Protein AF-A0A6A4RMP1-F1 (afdb_monomer)

pLDDT: mean 94.4, std 9.41, range [42.78, 98.69]

Foldseek 3Di:
DPPPNLDDDDDDDDDDDPVVVVVVVVQVVCVSVVHDHDDDDPCVVPDDDDPVVVVVVVVVCVVCVVPDPPPPD

Sequence (73 aa):
MSLAGGRVVLALEGGHDLKAICDASEACVSALLGMEVEPLSQSVLDQKPCENAVQSLQRVIQVQGEHWLLDTT

Mean predicted aligned error: 4.28 Å

Structure (mmCIF, N/CA/C/O backbone):
data_AF-A0A6A4RMP1-F1
#
_entry.id   AF-A0A6A4RMP1-F1
#
loop_
_atom_site.group_PDB
_atom_site.id
_atom_site.type_symbol
_atom_site.label_atom_id
_atom_site.label_alt_id
_atom_site.label_comp_id
_atom_site.label_asym_id
_atom_site.label_entity_id
_atom_site.label_seq_id
_atom_site.pdbx_PDB_ins_code
_atom_site.Cartn_x
_atom_site.Cartn_y
_atom_site.Cartn_z
_atom_site.occupancy
_atom_site.B_iso_or_equiv
_atom_site.auth_seq_id
_atom_site.auth_comp_id
_atom_site.auth_asym_id
_atom_site.auth_atom_id
_atom_site.pdbx_PDB_model_num
ATOM 1 N N . MET A 1 1 ? -1.697 -10.476 -5.367 1.00 88.50 1 MET A N 1
ATOM 2 C CA . MET A 1 1 ? -2.746 -9.568 -5.892 1.00 88.50 1 MET A CA 1
ATOM 3 C C . MET A 1 1 ? -4.047 -10.342 -6.121 1.00 88.50 1 MET A C 1
ATOM 5 O O . MET A 1 1 ? -4.213 -10.938 -7.175 1.00 88.50 1 MET A O 1
ATOM 9 N N . SER A 1 2 ? -4.940 -10.398 -5.127 1.00 92.75 2 SER A N 1
ATOM 10 C CA . SER A 1 2 ? -6.133 -11.276 -5.124 1.00 92.75 2 SER A CA 1
ATOM 11 C C . SER A 1 2 ? -7.435 -10.615 -5.598 1.00 92.75 2 SER A C 1
ATOM 13 O O . SER A 1 2 ? -8.388 -11.308 -5.943 1.00 92.75 2 SER A O 1
ATOM 15 N N . LEU A 1 3 ? -7.497 -9.283 -5.631 1.00 95.56 3 LEU A N 1
ATOM 16 C CA . LEU A 1 3 ? -8.688 -8.537 -6.042 1.00 95.56 3 LEU A CA 1
ATOM 17 C C . LEU A 1 3 ? -8.766 -8.380 -7.566 1.00 95.56 3 LEU A C 1
ATOM 19 O O . LEU A 1 3 ? -7.751 -8.458 -8.259 1.00 95.56 3 LEU A O 1
ATOM 23 N N . ALA A 1 4 ? -9.979 -8.160 -8.087 1.00 97.00 4 ALA A N 1
ATOM 24 C CA . ALA A 1 4 ? -10.256 -7.920 -9.511 1.00 97.00 4 ALA A CA 1
ATOM 25 C C . ALA A 1 4 ? -9.621 -8.951 -10.475 1.00 97.00 4 ALA A C 1
ATOM 27 O O . ALA A 1 4 ? -9.302 -8.630 -11.622 1.00 97.00 4 ALA A O 1
ATOM 28 N N . GLY A 1 5 ? -9.415 -10.193 -10.020 1.00 95.44 5 GLY A N 1
ATOM 29 C CA . GLY A 1 5 ? -8.736 -11.235 -10.796 1.00 95.44 5 GLY A CA 1
ATOM 30 C C . GLY A 1 5 ? -7.291 -10.883 -11.169 1.00 95.44 5 GLY A C 1
ATOM 31 O O . GLY A 1 5 ? -6.849 -11.246 -12.254 1.00 95.44 5 GLY A O 1
ATOM 32 N N . GLY A 1 6 ? -6.588 -10.118 -10.328 1.00 96.50 6 GLY A N 1
ATOM 33 C CA . GLY A 1 6 ? -5.190 -9.732 -10.538 1.00 96.50 6 GLY A CA 1
ATOM 34 C C . GLY A 1 6 ? -4.973 -8.581 -11.526 1.00 96.50 6 GLY A C 1
ATOM 35 O O . GLY A 1 6 ? -3.831 -8.208 -11.774 1.00 96.50 6 GLY A O 1
ATOM 36 N N . ARG A 1 7 ? -6.040 -7.987 -12.079 1.00 97.50 7 ARG A N 1
ATOM 37 C CA . ARG A 1 7 ? -5.942 -6.842 -12.997 1.00 97.50 7 ARG A CA 1
ATOM 38 C C . ARG A 1 7 ? -5.691 -5.554 -12.216 1.00 97.50 7 ARG A C 1
ATOM 40 O O . ARG A 1 7 ? -6.632 -4.923 -11.742 1.00 97.50 7 ARG A O 1
ATOM 47 N N . VAL A 1 8 ? -4.425 -5.175 -12.087 1.00 97.31 8 VAL A N 1
ATOM 48 C CA . VAL A 1 8 ? -3.989 -3.958 -11.394 1.00 97.31 8 VAL A CA 1
ATOM 49 C C . VAL A 1 8 ? -2.878 -3.269 -12.179 1.00 97.31 8 VAL A C 1
ATOM 51 O O . VAL A 1 8 ? -2.050 -3.921 -12.809 1.00 97.31 8 VAL A O 1
ATOM 54 N N . VAL A 1 9 ? -2.879 -1.940 -12.127 1.00 97.81 9 VAL A N 1
ATOM 55 C CA . VAL A 1 9 ? -1.819 -1.076 -12.646 1.00 97.81 9 VAL A CA 1
ATOM 56 C C . VAL A 1 9 ? -1.434 -0.119 -11.524 1.00 97.81 9 VAL A C 1
ATOM 58 O O . VAL A 1 9 ? -2.311 0.456 -10.881 1.00 97.81 9 VAL A O 1
ATOM 61 N N . LEU A 1 10 ? -0.134 0.029 -11.282 1.00 97.88 10 LEU A N 1
ATOM 62 C CA . LEU A 1 10 ? 0.422 1.021 -10.364 1.00 97.88 10 LEU A CA 1
ATOM 63 C C . LEU A 1 10 ? 0.958 2.192 -11.197 1.00 97.88 10 LEU A C 1
ATOM 65 O O . LEU A 1 10 ? 1.685 1.968 -12.165 1.00 97.88 10 LEU A O 1
ATOM 69 N N . ALA A 1 11 ? 0.595 3.420 -10.829 1.00 98.06 11 ALA A N 1
ATOM 70 C CA . ALA A 1 11 ? 1.112 4.645 -11.433 1.00 98.06 11 ALA A CA 1
ATOM 71 C C . ALA A 1 11 ? 1.977 5.383 -10.405 1.00 98.06 11 ALA A C 1
ATOM 73 O O . ALA A 1 11 ? 1.575 5.532 -9.252 1.00 98.06 11 ALA A O 1
ATOM 74 N N . LEU A 1 12 ? 3.177 5.802 -10.811 1.00 97.38 12 LEU A N 1
ATOM 75 C CA . LEU A 1 12 ? 4.065 6.584 -9.955 1.00 97.38 12 LEU A CA 1
ATOM 76 C C . LEU A 1 12 ? 3.491 7.993 -9.775 1.00 97.38 12 LEU A C 1
ATOM 78 O O . LEU A 1 12 ? 3.195 8.664 -10.760 1.00 97.38 12 LEU A O 1
ATOM 82 N N . GLU A 1 13 ? 3.390 8.428 -8.522 1.00 96.94 13 GLU A N 1
ATOM 83 C CA . GLU A 1 13 ? 2.931 9.766 -8.148 1.00 96.94 13 GLU A CA 1
ATOM 84 C C . GLU A 1 13 ? 4.120 10.588 -7.620 1.00 96.94 13 GLU A C 1
ATOM 86 O O . GLU A 1 13 ? 4.952 11.070 -8.387 1.00 96.94 13 GLU A O 1
ATOM 91 N N . GLY A 1 14 ? 4.238 10.729 -6.298 1.00 95.50 14 GLY A N 1
ATOM 92 C CA . GLY A 1 14 ? 5.366 11.389 -5.648 1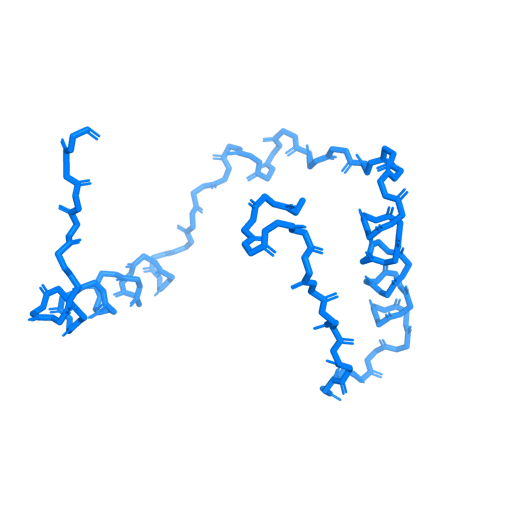.00 95.50 14 GLY A CA 1
ATOM 93 C C . GLY A 1 14 ? 6.529 10.447 -5.327 1.00 95.50 14 GLY A C 1
ATOM 94 O O . GLY A 1 14 ? 6.505 9.252 -5.606 1.00 95.50 14 GLY A O 1
ATOM 95 N N . GLY A 1 15 ? 7.537 11.012 -4.666 1.00 93.75 15 GLY A N 1
ATOM 96 C CA . GLY A 1 15 ? 8.749 10.312 -4.250 1.00 93.75 15 GLY A CA 1
ATOM 97 C C . GLY A 1 15 ? 9.977 11.139 -4.611 1.00 93.75 15 GLY A C 1
ATOM 98 O O . GLY A 1 15 ? 10.233 11.402 -5.781 1.00 93.75 15 GLY A O 1
ATOM 99 N N . HIS A 1 16 ? 10.697 11.616 -3.598 1.00 95.62 16 HIS A N 1
ATOM 100 C CA . HIS A 1 16 ? 11.821 12.535 -3.799 1.00 95.62 16 HIS A CA 1
ATOM 101 C C . HIS A 1 16 ? 13.178 11.853 -3.631 1.00 95.62 16 HIS A C 1
ATOM 103 O O . HIS A 1 16 ? 14.119 12.142 -4.367 1.00 95.62 16 HIS A O 1
ATOM 109 N N . ASP A 1 17 ? 13.276 10.944 -2.663 1.00 98.00 17 ASP A N 1
ATOM 110 C CA . ASP A 1 17 ? 14.508 10.214 -2.407 1.00 98.00 17 ASP A CA 1
ATOM 111 C C . ASP A 1 17 ? 14.709 9.129 -3.469 1.00 98.00 17 ASP A C 1
ATOM 113 O O . ASP A 1 17 ? 13.926 8.183 -3.558 1.00 98.00 17 ASP A O 1
ATOM 117 N N . LEU A 1 18 ? 15.761 9.284 -4.280 1.00 97.31 18 LEU A N 1
ATOM 118 C CA . LEU A 1 18 ? 16.042 8.399 -5.413 1.00 97.31 18 LEU A CA 1
ATOM 119 C C . LEU A 1 18 ? 16.218 6.942 -4.988 1.00 97.31 18 LEU A C 1
ATOM 121 O O . LEU A 1 18 ? 15.775 6.040 -5.691 1.00 97.31 18 LEU A O 1
ATOM 125 N N . LYS A 1 19 ? 16.851 6.701 -3.838 1.00 97.81 19 LYS A N 1
ATOM 126 C CA . LYS A 1 19 ? 17.066 5.341 -3.353 1.00 97.81 19 LYS A CA 1
ATOM 127 C C . LYS A 1 19 ? 15.738 4.715 -2.933 1.00 97.81 19 LYS A C 1
ATOM 129 O O . LYS A 1 19 ? 15.412 3.631 -3.395 1.00 97.81 19 LYS A O 1
ATOM 134 N N . ALA A 1 20 ? 14.945 5.420 -2.134 1.00 97.56 20 ALA A N 1
ATOM 135 C CA . ALA A 1 20 ? 13.657 4.939 -1.655 1.00 97.56 20 ALA A CA 1
ATOM 136 C C . ALA A 1 20 ? 12.686 4.640 -2.803 1.00 97.56 20 ALA A C 1
ATOM 138 O O . ALA A 1 20 ? 12.014 3.611 -2.770 1.00 97.56 20 ALA A O 1
ATOM 139 N N . ILE A 1 21 ? 12.614 5.500 -3.829 1.00 98.00 21 ILE A N 1
ATOM 140 C CA . ILE A 1 21 ? 11.734 5.239 -4.979 1.00 98.00 21 ILE A CA 1
ATOM 141 C C . ILE A 1 21 ? 12.223 4.059 -5.820 1.00 98.00 21 ILE A C 1
ATOM 143 O O . ILE A 1 21 ? 11.387 3.308 -6.318 1.00 98.00 21 ILE A O 1
ATOM 147 N N . CYS A 1 22 ? 13.537 3.867 -5.971 1.00 98.19 22 CYS A N 1
ATOM 148 C CA . CYS A 1 22 ? 14.090 2.721 -6.690 1.00 98.19 22 CYS A CA 1
ATOM 149 C C . CYS A 1 22 ? 13.811 1.418 -5.937 1.00 98.19 22 CYS A C 1
ATOM 151 O O . CYS A 1 22 ? 13.210 0.518 -6.520 1.00 98.19 22 CYS A O 1
ATOM 153 N N . ASP A 1 23 ? 14.147 1.364 -4.644 1.00 97.31 23 ASP A N 1
ATOM 154 C CA . ASP A 1 23 ? 13.917 0.199 -3.781 1.00 97.31 23 ASP A CA 1
ATOM 155 C C . ASP A 1 23 ? 12.417 -0.176 -3.772 1.00 97.31 23 ASP A C 1
ATOM 157 O O . ASP A 1 23 ? 12.040 -1.335 -3.958 1.00 97.31 23 ASP A O 1
ATOM 161 N N . ALA A 1 24 ? 11.528 0.817 -3.633 1.00 97.31 24 ALA A N 1
ATOM 162 C CA . ALA A 1 24 ? 10.083 0.590 -3.646 1.00 97.31 24 ALA A CA 1
ATOM 163 C C . ALA A 1 24 ? 9.562 0.139 -5.022 1.00 97.31 24 ALA A C 1
ATOM 165 O O . ALA A 1 24 ? 8.690 -0.730 -5.093 1.00 97.31 24 ALA A O 1
ATOM 166 N N . SER A 1 25 ? 10.084 0.706 -6.114 1.00 97.75 25 SER A N 1
ATOM 167 C CA . SER A 1 25 ? 9.678 0.336 -7.476 1.00 97.75 25 SER A CA 1
ATOM 168 C C . SER A 1 25 ? 10.099 -1.092 -7.813 1.00 97.75 25 SER A C 1
ATOM 170 O O . SER A 1 25 ? 9.303 -1.847 -8.370 1.00 97.75 25 SER A O 1
ATOM 172 N N . GLU A 1 26 ? 11.315 -1.481 -7.428 1.00 97.19 26 GLU A N 1
ATOM 173 C CA . GLU A 1 26 ? 11.817 -2.847 -7.567 1.00 97.19 26 GLU A CA 1
ATOM 174 C C . GLU A 1 26 ? 10.928 -3.845 -6.815 1.00 97.19 26 GLU A C 1
ATOM 176 O O . GLU A 1 26 ? 10.483 -4.840 -7.398 1.00 97.19 26 GLU A O 1
ATOM 181 N N . ALA A 1 27 ? 10.594 -3.554 -5.553 1.00 97.12 27 ALA A N 1
ATOM 182 C CA . ALA A 1 27 ? 9.730 -4.413 -4.747 1.00 97.12 27 ALA A CA 1
ATOM 183 C C . ALA A 1 27 ? 8.318 -4.541 -5.350 1.00 97.12 27 ALA A C 1
ATOM 185 O O . ALA A 1 27 ? 7.772 -5.645 -5.439 1.00 97.12 27 ALA A O 1
ATOM 186 N N . CYS A 1 28 ? 7.737 -3.432 -5.825 1.00 97.12 28 CYS A N 1
ATOM 187 C CA . CYS A 1 28 ? 6.428 -3.435 -6.480 1.00 97.12 28 CYS A CA 1
ATOM 188 C C . CYS A 1 28 ? 6.428 -4.301 -7.743 1.00 97.12 28 CYS A C 1
ATOM 190 O O . CYS A 1 28 ? 5.555 -5.152 -7.904 1.00 97.12 28 CYS A O 1
ATOM 192 N N . VAL A 1 29 ? 7.404 -4.111 -8.636 1.00 97.19 29 VAL A N 1
ATOM 193 C CA . VAL A 1 29 ? 7.486 -4.870 -9.893 1.00 97.19 29 VAL A CA 1
ATOM 194 C C . VAL A 1 29 ? 7.744 -6.354 -9.626 1.00 97.19 29 VAL A C 1
ATOM 196 O O . VAL A 1 29 ? 7.105 -7.196 -10.255 1.00 97.19 29 VAL A O 1
ATOM 199 N N . SER A 1 30 ? 8.590 -6.687 -8.649 1.00 97.12 30 SER A N 1
ATOM 200 C CA . SER A 1 30 ? 8.833 -8.077 -8.235 1.00 97.12 30 SER A CA 1
ATOM 201 C C . SER A 1 30 ? 7.543 -8.761 -7.767 1.00 97.12 30 SER A C 1
ATOM 203 O O . SER A 1 30 ? 7.224 -9.867 -8.211 1.00 97.12 30 SER A O 1
ATOM 205 N N . ALA A 1 31 ? 6.735 -8.073 -6.952 1.00 96.62 31 ALA A N 1
ATOM 206 C CA . ALA A 1 31 ? 5.433 -8.574 -6.514 1.00 96.62 31 ALA A CA 1
ATOM 207 C C . ALA A 1 31 ? 4.435 -8.733 -7.678 1.00 96.62 31 ALA A C 1
ATOM 209 O O . ALA A 1 31 ? 3.701 -9.722 -7.724 1.00 96.62 31 ALA A O 1
ATOM 210 N N . LEU A 1 32 ? 4.417 -7.793 -8.637 1.00 96.62 32 LEU A N 1
ATOM 211 C CA . LEU A 1 32 ? 3.569 -7.871 -9.837 1.00 96.62 32 LEU A CA 1
ATOM 212 C C . LEU A 1 32 ? 3.914 -9.077 -10.721 1.00 96.62 32 LEU A C 1
ATOM 214 O O . LEU A 1 32 ? 3.019 -9.676 -11.317 1.00 96.62 32 LEU A O 1
ATOM 218 N N . LEU A 1 33 ? 5.194 -9.445 -10.789 1.00 96.94 33 LEU A N 1
ATOM 219 C CA . LEU A 1 33 ? 5.681 -10.616 -11.521 1.00 96.94 33 LEU A CA 1
ATOM 220 C C . LEU A 1 33 ? 5.456 -11.939 -10.769 1.00 96.94 33 LEU A C 1
ATOM 222 O O . LEU A 1 33 ? 5.749 -13.002 -11.313 1.00 96.94 33 LEU A O 1
ATOM 226 N N . GLY A 1 34 ? 4.931 -11.892 -9.540 1.00 95.38 34 GLY A N 1
ATOM 227 C CA . GLY A 1 34 ? 4.715 -13.076 -8.709 1.00 95.38 34 GLY A CA 1
ATOM 228 C C . GLY A 1 34 ? 6.009 -13.691 -8.175 1.00 95.38 34 GLY A C 1
ATOM 229 O O . GLY A 1 34 ? 6.031 -14.882 -7.870 1.00 95.38 34 GLY A O 1
ATOM 230 N N . MET A 1 35 ? 7.082 -12.902 -8.086 1.00 96.94 35 MET A N 1
ATOM 231 C CA . MET A 1 35 ? 8.327 -13.335 -7.458 1.00 96.94 35 MET A CA 1
ATOM 232 C C . MET A 1 35 ? 8.150 -13.447 -5.942 1.00 96.94 35 MET A C 1
ATOM 234 O O . MET A 1 35 ? 7.273 -12.812 -5.350 1.00 96.94 35 MET A O 1
ATOM 238 N N . GLU A 1 36 ? 9.000 -14.251 -5.309 1.00 91.44 36 GLU A N 1
ATOM 239 C CA . GLU A 1 36 ? 9.089 -14.279 -3.854 1.00 91.44 36 GLU A CA 1
ATOM 240 C C . GLU A 1 36 ? 9.588 -12.914 -3.361 1.00 91.44 36 GLU A C 1
ATOM 242 O O . GLU A 1 36 ? 10.614 -12.412 -3.819 1.00 91.44 36 GLU A O 1
ATOM 247 N N . VAL A 1 37 ? 8.819 -12.289 -2.471 1.00 89.94 37 VAL A N 1
ATOM 248 C CA . VAL A 1 37 ? 9.149 -10.988 -1.881 1.00 89.94 37 VAL A CA 1
ATOM 249 C C . VAL A 1 37 ? 9.746 -11.239 -0.506 1.00 89.94 37 VAL A C 1
ATOM 251 O O . VAL A 1 37 ? 9.241 -12.084 0.235 1.00 89.94 37 VAL A O 1
ATOM 254 N N . GLU A 1 38 ? 10.805 -10.505 -0.168 1.00 90.94 38 GLU A N 1
ATOM 255 C CA . GLU A 1 38 ? 11.452 -10.621 1.136 1.00 90.94 38 GLU A CA 1
ATOM 256 C C . GLU A 1 38 ? 10.420 -10.432 2.265 1.00 90.94 38 GLU A C 1
ATOM 258 O O . GLU A 1 38 ? 9.645 -9.465 2.245 1.00 90.94 38 GLU A O 1
ATOM 263 N N . PRO A 1 39 ? 10.355 -11.359 3.236 1.00 94.38 39 PRO A N 1
ATOM 264 C CA . PRO A 1 39 ? 9.403 -11.252 4.325 1.00 94.38 39 PRO A CA 1
ATOM 265 C C . PRO A 1 39 ? 9.731 -10.050 5.212 1.00 94.38 39 PRO A C 1
ATOM 267 O O . PRO A 1 39 ? 10.890 -9.705 5.442 1.00 94.38 39 PRO A O 1
ATOM 270 N N . LEU A 1 40 ? 8.689 -9.442 5.778 1.00 96.38 40 LEU A N 1
ATOM 271 C CA . LEU A 1 40 ? 8.865 -8.415 6.800 1.00 96.38 40 LEU A CA 1
ATOM 272 C C . LEU A 1 40 ? 9.577 -9.002 8.022 1.00 96.38 40 LEU A C 1
ATOM 274 O O . LEU A 1 40 ? 9.348 -10.153 8.403 1.00 96.38 40 LEU A O 1
ATOM 278 N N . SER A 1 41 ? 10.412 -8.192 8.673 1.00 97.38 41 SER A N 1
ATOM 279 C CA . SER A 1 41 ? 11.087 -8.617 9.895 1.00 97.38 41 SER A CA 1
ATOM 280 C C . SER A 1 41 ? 10.077 -8.901 11.011 1.00 97.38 41 SER A C 1
ATOM 282 O O . SER A 1 41 ? 9.053 -8.226 11.136 1.00 97.38 41 SER A O 1
ATOM 284 N N . GLN A 1 42 ? 10.404 -9.852 11.891 1.00 97.50 42 GLN A N 1
ATOM 285 C CA . GLN A 1 42 ? 9.549 -10.195 13.034 1.00 97.50 42 GLN A CA 1
ATOM 286 C C . GLN A 1 42 ? 9.238 -8.970 13.911 1.00 97.50 42 GLN A C 1
ATOM 288 O O . GLN A 1 42 ? 8.114 -8.793 14.365 1.00 97.50 42 GLN A O 1
ATOM 293 N N . SER A 1 43 ? 10.208 -8.065 14.070 1.00 97.75 43 SER A N 1
ATOM 294 C CA . SER A 1 43 ? 10.023 -6.816 14.812 1.00 97.75 43 SER A CA 1
ATO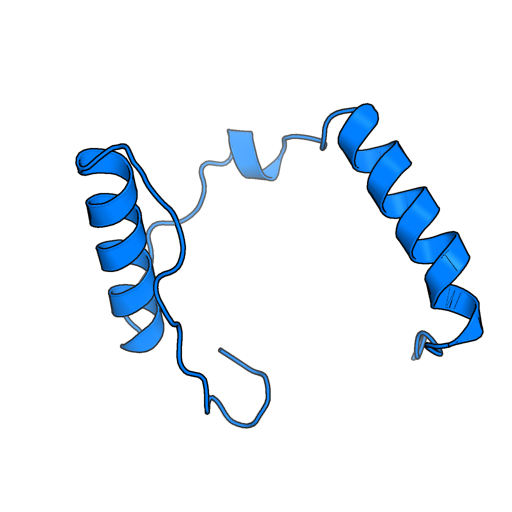M 295 C C . SER A 1 43 ? 8.935 -5.911 14.231 1.00 97.75 43 SER A C 1
ATOM 297 O O . SER A 1 43 ? 8.245 -5.252 14.999 1.00 97.75 43 SER A O 1
ATOM 299 N N . VAL A 1 44 ? 8.786 -5.862 12.902 1.00 97.44 44 VAL A N 1
ATOM 300 C CA . VAL A 1 44 ? 7.734 -5.082 12.231 1.00 97.44 44 VAL A CA 1
ATOM 301 C C . VAL A 1 44 ? 6.385 -5.773 12.393 1.00 97.44 44 VAL A C 1
ATOM 3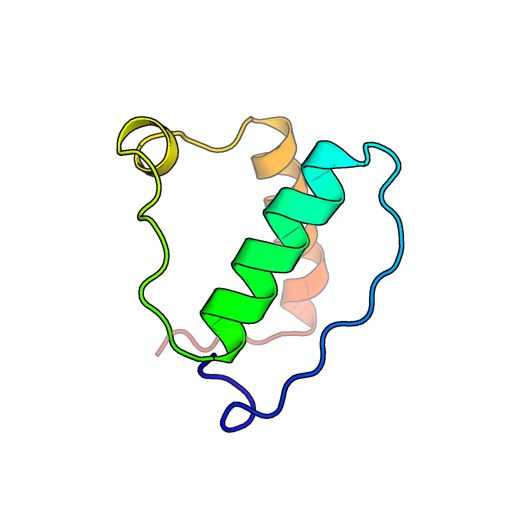03 O O . VAL A 1 44 ? 5.390 -5.104 12.653 1.00 97.44 44 VAL A O 1
ATOM 306 N N . LEU A 1 45 ? 6.348 -7.104 12.289 1.00 97.50 45 LEU A N 1
ATOM 307 C CA . LEU A 1 45 ? 5.120 -7.886 12.465 1.00 97.50 45 LEU A CA 1
ATOM 308 C C . LEU A 1 45 ? 4.558 -7.788 13.892 1.00 97.50 45 LEU A C 1
ATOM 310 O O . LEU A 1 45 ? 3.344 -7.714 14.067 1.00 97.50 45 LEU A O 1
ATOM 314 N N . ASP A 1 46 ? 5.429 -7.736 14.901 1.00 97.69 46 ASP A N 1
ATOM 315 C CA . ASP A 1 46 ? 5.034 -7.606 16.310 1.00 97.69 46 ASP A CA 1
ATOM 316 C C . ASP A 1 46 ? 4.730 -6.154 16.722 1.00 97.69 46 ASP A C 1
ATOM 318 O O . ASP A 1 46 ? 4.199 -5.894 17.810 1.00 97.69 46 ASP A O 1
ATOM 322 N N . GLN A 1 47 ? 5.077 -5.182 15.875 1.00 97.62 47 GLN A N 1
ATOM 323 C CA . GLN A 1 47 ? 4.919 -3.771 16.187 1.00 97.62 47 GL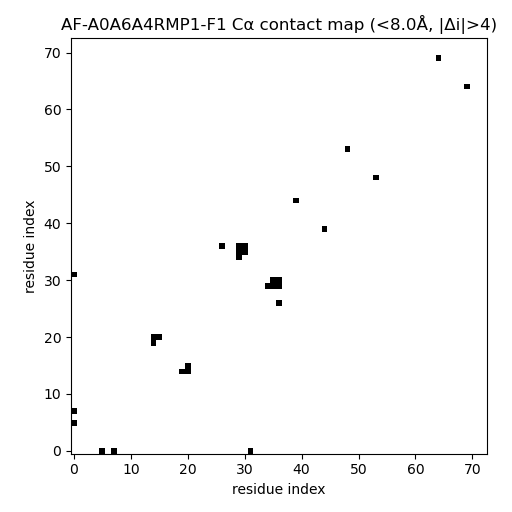N A CA 1
ATOM 324 C C . GLN A 1 47 ? 3.447 -3.352 16.122 1.00 97.62 47 GLN A C 1
ATOM 326 O O . GLN A 1 47 ? 2.780 -3.445 15.092 1.00 97.62 47 GLN A O 1
ATOM 331 N N . LYS A 1 48 ? 2.946 -2.776 17.219 1.00 97.62 48 LYS A N 1
ATOM 332 C CA . LYS A 1 48 ? 1.650 -2.089 17.205 1.00 97.62 48 LYS A CA 1
ATOM 333 C C . LYS A 1 48 ? 1.767 -0.748 16.467 1.00 97.62 48 LYS A C 1
AT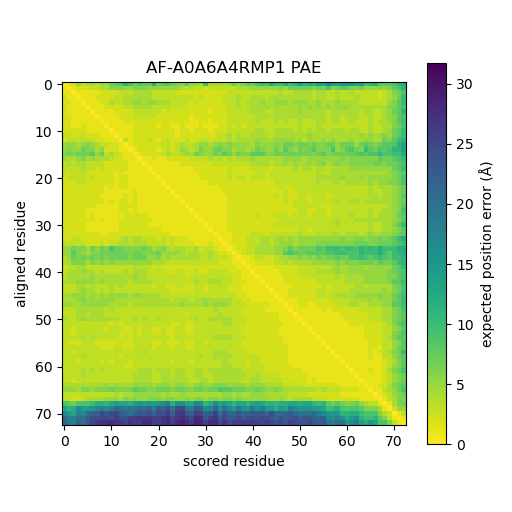OM 335 O O . LYS A 1 48 ? 2.751 -0.035 16.687 1.00 97.62 48 LYS A O 1
ATOM 340 N N . PRO A 1 49 ? 0.760 -0.349 15.665 1.00 97.81 49 PRO A N 1
ATOM 341 C CA . PRO A 1 49 ? 0.695 1.003 15.120 1.00 97.81 49 PRO A CA 1
ATOM 342 C C . PRO A 1 49 ? 0.762 2.053 16.236 1.00 97.81 49 PRO A C 1
ATOM 344 O O . PRO A 1 49 ? 0.268 1.823 17.342 1.00 97.81 49 PRO A O 1
ATOM 347 N N . CYS A 1 50 ? 1.348 3.217 15.951 1.00 98.19 50 CYS A N 1
ATOM 348 C CA . CYS A 1 50 ? 1.392 4.307 16.925 1.00 98.19 50 CYS A CA 1
ATOM 349 C C . CYS A 1 50 ? -0.018 4.843 17.236 1.00 98.19 50 CYS A C 1
ATOM 351 O O . CYS A 1 50 ? -0.945 4.698 16.436 1.00 98.19 50 CYS A O 1
ATOM 353 N N . GLU A 1 51 ? -0.181 5.506 18.384 1.00 98.56 51 GLU A N 1
ATOM 354 C CA . GLU A 1 51 ? -1.490 5.986 18.857 1.00 98.56 51 GLU A CA 1
ATOM 355 C C . GLU A 1 51 ? -2.199 6.886 17.835 1.00 98.56 51 GLU A C 1
ATOM 357 O O . GLU A 1 51 ? -3.393 6.719 17.587 1.00 98.56 51 GLU A O 1
ATOM 362 N N . ASN A 1 52 ? -1.455 7.771 17.164 1.00 98.69 52 ASN A N 1
ATOM 363 C CA . ASN A 1 52 ? -2.001 8.649 16.126 1.00 98.69 52 ASN A CA 1
ATOM 364 C C . ASN A 1 52 ? -2.570 7.861 14.934 1.00 98.69 52 ASN A C 1
ATOM 366 O O . ASN A 1 52 ? -3.613 8.228 14.388 1.00 98.69 52 ASN A O 1
ATOM 370 N N . ALA A 1 53 ? -1.914 6.766 14.536 1.00 98.38 53 ALA A N 1
ATOM 371 C CA . ALA A 1 53 ? -2.402 5.899 13.467 1.00 98.38 53 ALA A CA 1
ATOM 372 C C . ALA A 1 53 ? -3.679 5.165 13.899 1.00 98.38 53 ALA A C 1
ATOM 374 O O . ALA A 1 53 ? -4.649 5.134 13.143 1.00 98.38 53 ALA A O 1
ATOM 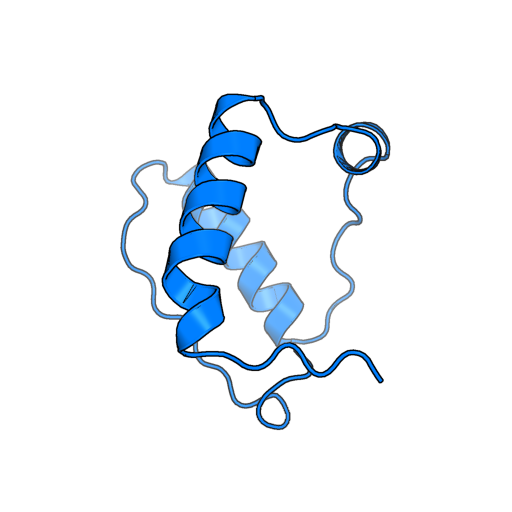375 N N . VAL A 1 54 ? -3.720 4.650 15.134 1.00 98.56 54 VAL A N 1
ATOM 376 C CA . VAL A 1 54 ? -4.914 3.992 15.694 1.00 98.56 54 VAL A CA 1
ATOM 377 C C . VAL A 1 54 ? -6.106 4.952 15.731 1.00 98.56 54 VAL A C 1
ATOM 379 O O . VAL A 1 54 ? -7.180 4.603 15.243 1.00 98.56 54 VAL A O 1
ATOM 382 N N . GLN A 1 55 ? -5.920 6.174 16.238 1.00 98.69 55 GLN A N 1
ATOM 383 C CA . GLN A 1 55 ? -6.979 7.191 16.284 1.00 98.69 55 GLN A CA 1
ATOM 384 C C . GLN A 1 55 ? -7.476 7.566 14.881 1.00 98.69 55 GLN A C 1
ATOM 386 O O . GLN A 1 55 ? -8.683 7.667 14.652 1.00 98.69 55 GLN A O 1
ATOM 391 N N . SER A 1 56 ? -6.558 7.719 13.921 1.00 98.69 56 SER A N 1
ATOM 392 C CA . SER A 1 56 ? -6.904 8.026 12.528 1.00 98.69 56 SER A CA 1
ATOM 393 C C . SER A 1 56 ? -7.746 6.912 11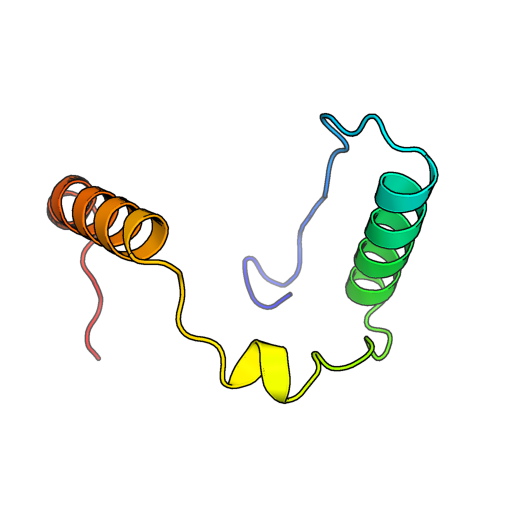.900 1.00 98.69 56 SER A C 1
ATOM 395 O O . SER A 1 56 ? -8.780 7.189 11.292 1.00 98.69 56 SER A O 1
ATOM 397 N N . LEU A 1 57 ? -7.358 5.648 12.100 1.00 98.19 57 LEU A N 1
ATOM 398 C CA . LEU A 1 57 ? -8.101 4.486 11.604 1.00 98.19 57 LEU A CA 1
ATOM 399 C C . LEU A 1 57 ? -9.494 4.385 12.233 1.00 98.19 57 LEU A C 1
ATOM 401 O O . LEU A 1 57 ? -10.475 4.206 11.515 1.00 98.19 57 LEU A O 1
ATOM 405 N N . GLN A 1 58 ? -9.604 4.558 13.554 1.00 98.00 58 GLN A N 1
ATOM 406 C CA . GLN A 1 58 ? -10.894 4.557 14.255 1.00 98.00 58 GLN A CA 1
ATOM 407 C C . GLN A 1 58 ? -11.832 5.635 13.710 1.00 98.00 58 GLN A C 1
ATOM 409 O O . GLN A 1 58 ? -13.018 5.375 13.502 1.00 98.00 58 GLN A O 1
ATOM 414 N N . ARG A 1 59 ? -11.302 6.828 13.417 1.00 98.25 59 ARG A N 1
ATOM 415 C CA . ARG A 1 59 ? -12.095 7.905 12.827 1.00 98.25 59 ARG A CA 1
ATOM 416 C C . ARG A 1 59 ? -12.583 7.559 11.421 1.00 98.25 59 ARG A C 1
ATOM 418 O O . ARG A 1 59 ? -13.746 7.815 11.118 1.00 98.25 59 ARG A O 1
ATOM 425 N N . VAL A 1 60 ? -11.729 6.973 10.579 1.00 97.88 60 VAL A N 1
ATOM 426 C CA . VAL A 1 60 ? -12.115 6.533 9.227 1.00 97.88 60 VAL A CA 1
ATOM 427 C C . VAL A 1 60 ? -13.209 5.470 9.297 1.00 97.88 60 VAL A C 1
ATOM 429 O O . VAL A 1 60 ? -14.215 5.609 8.607 1.00 97.88 60 VAL A O 1
ATOM 432 N N . ILE A 1 61 ? -13.060 4.463 10.164 1.00 96.69 61 ILE A N 1
ATOM 433 C CA . ILE A 1 61 ? -14.066 3.407 10.364 1.00 96.69 61 ILE A CA 1
ATOM 434 C C . ILE A 1 61 ? -15.401 4.008 10.810 1.00 96.69 61 ILE A C 1
ATOM 436 O O . ILE A 1 61 ? -16.435 3.664 10.249 1.00 96.69 61 ILE A O 1
ATOM 440 N N . GLN A 1 62 ? -15.385 4.936 11.773 1.00 96.31 62 GLN A N 1
ATOM 441 C CA . GLN A 1 62 ? -16.601 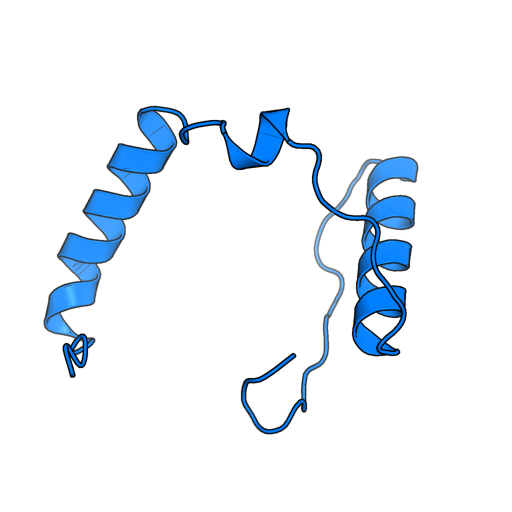5.592 12.254 1.00 96.31 62 GLN A CA 1
ATOM 442 C C . GLN A 1 62 ? -17.351 6.316 11.127 1.00 96.31 62 GLN A C 1
ATOM 444 O O . GLN A 1 62 ? -18.565 6.196 11.033 1.00 96.31 62 GLN A O 1
ATOM 449 N N . VAL A 1 63 ? -16.638 7.072 10.287 1.00 97.12 63 VAL A N 1
ATOM 450 C CA . VAL A 1 63 ? -17.253 7.855 9.201 1.00 97.12 63 VAL A CA 1
ATOM 451 C C . VAL A 1 63 ? -17.724 6.954 8.057 1.00 97.12 63 VAL A C 1
ATOM 453 O O . VAL A 1 63 ? -18.791 7.174 7.501 1.00 97.12 63 VAL A O 1
ATOM 456 N N . GLN A 1 64 ? -16.936 5.943 7.689 1.00 96.94 64 GLN A N 1
ATOM 457 C CA . GLN A 1 64 ? -17.236 5.078 6.545 1.00 96.94 64 GLN A CA 1
ATOM 458 C C . GLN A 1 64 ? -18.226 3.953 6.880 1.00 96.94 64 GLN A C 1
ATOM 460 O O . GLN A 1 64 ? -18.853 3.412 5.971 1.00 96.94 64 GLN A O 1
ATOM 465 N N . GLY A 1 65 ? -18.410 3.608 8.157 1.00 94.88 65 GLY A N 1
ATOM 466 C CA . GLY A 1 65 ? -19.291 2.516 8.585 1.00 94.88 65 GLY A CA 1
ATOM 467 C C . GLY A 1 65 ? -20.764 2.692 8.198 1.00 94.88 65 GLY A C 1
ATOM 468 O O . GLY A 1 65 ? -21.486 1.708 8.094 1.00 94.88 65 GLY A O 1
ATOM 469 N N . GLU A 1 66 ? -21.209 3.919 7.923 1.00 93.31 66 GLU A N 1
ATOM 470 C CA . GLU A 1 66 ? -22.566 4.189 7.423 1.00 93.31 66 GLU A CA 1
ATOM 471 C C . GLU A 1 66 ? -22.743 3.844 5.932 1.00 93.31 66 GLU A C 1
ATOM 473 O O . GLU A 1 66 ? -23.867 3.711 5.452 1.00 93.31 66 GLU A O 1
ATOM 478 N N . HIS A 1 67 ? -21.644 3.700 5.188 1.00 96.06 67 HIS A N 1
ATOM 479 C CA . HIS A 1 67 ? -21.646 3.494 3.736 1.00 96.06 67 HIS A CA 1
ATOM 480 C C . HIS A 1 67 ? -21.178 2.100 3.319 1.00 96.06 67 HIS A C 1
ATOM 482 O O . HIS A 1 67 ? -21.502 1.647 2.221 1.00 96.06 67 HIS A O 1
ATOM 488 N N . TRP A 1 68 ? -20.435 1.415 4.187 1.00 94.56 68 TRP A N 1
ATOM 489 C CA . TRP A 1 68 ? -19.872 0.100 3.914 1.00 94.56 68 TRP A CA 1
ATOM 490 C C . TRP A 1 68 ? -20.354 -0.890 4.966 1.00 94.56 68 TRP A C 1
ATOM 492 O O . TRP A 1 68 ? -19.951 -0.828 6.127 1.00 94.56 68 TRP A O 1
ATOM 502 N N . LEU A 1 69 ? -21.206 -1.826 4.546 1.00 87.75 69 LEU A N 1
ATOM 503 C CA . LEU A 1 69 ? -21.570 -2.959 5.385 1.00 87.75 69 LEU A CA 1
ATOM 504 C C . LEU A 1 69 ? -20.345 -3.864 5.499 1.00 87.75 69 LEU A C 1
ATOM 506 O O . LEU A 1 69 ? -19.894 -4.442 4.511 1.00 87.75 69 LEU A O 1
ATOM 510 N N . LEU A 1 70 ? -19.795 -3.963 6.705 1.00 75.94 70 LEU A N 1
ATOM 511 C CA . LEU A 1 70 ? -18.820 -4.996 7.009 1.00 75.94 70 LEU A CA 1
ATOM 512 C C . LEU A 1 70 ? -19.581 -6.319 7.043 1.00 75.94 70 LEU A C 1
ATOM 514 O O . LEU A 1 70 ? -20.324 -6.589 7.988 1.00 75.94 70 LEU A O 1
ATOM 518 N N . ASP A 1 71 ? -19.439 -7.107 5.979 1.00 62.28 71 ASP A N 1
ATOM 519 C CA . ASP A 1 71 ? -19.911 -8.484 5.986 1.00 62.28 71 ASP A CA 1
ATOM 520 C C . ASP A 1 71 ? -19.116 -9.218 7.073 1.00 62.28 71 ASP A C 1
ATOM 522 O O . ASP A 1 71 ? -17.890 -9.301 7.021 1.00 62.28 71 ASP A O 1
ATOM 526 N N . THR A 1 72 ? -19.812 -9.609 8.138 1.00 52.44 72 THR A N 1
ATOM 527 C CA . THR A 1 72 ? -19.234 -10.250 9.332 1.00 52.44 72 THR A CA 1
ATO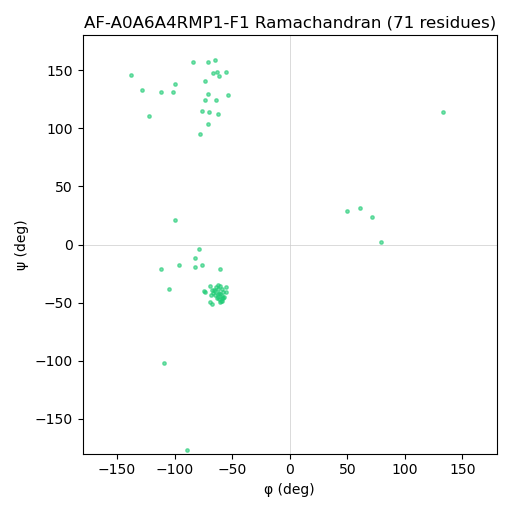M 528 C C . THR A 1 72 ? -19.418 -11.767 9.294 1.00 52.44 72 THR A C 1
ATOM 530 O O . THR A 1 72 ? -19.374 -12.415 10.340 1.00 52.44 72 THR A O 1
ATOM 533 N N . THR A 1 73 ? -19.640 -12.326 8.100 1.00 42.78 73 THR A N 1
ATOM 534 C CA . THR A 1 73 ? -19.675 -13.775 7.872 1.00 42.78 73 THR A CA 1
ATOM 535 C C . THR A 1 73 ? -18.292 -14.387 7.691 1.00 42.78 73 THR A C 1
ATOM 537 O O . THR A 1 73 ? -17.385 -13.719 7.145 1.00 42.78 73 THR A O 1
#

Organism: Scophthalmus maximus (NCBI:txid52904)

Secondary structure (DSSP, 8-state):
--GGGG-----------HHHHHHHHHHHHHHHTTPPPPPPPHHHHTPPPPHHHHHHHHHHHHHHTTT------

Radius of gyration: 16.7 Å; Cα contacts (8 Å, |Δi|>4): 15; chains: 1; bounding box: 40×27×32 Å

InterPro domains:
  IPR023696 Ureohydrolase domain superfamily [SSF52768] (1-68)
  IPR037138 Histone deacetylase domain superfamily [G3DSA:3.40.800.20] (1-72)

Solvent-accessible surface area (backbone atoms only — not comparable to full-atom values): 4913 Å² total; per-residue (Å²): 118,83,60,80,84,52,71,77,83,90,78,91,79,86,78,83,53,67,65,61,47,49,56,50,47,53,53,51,54,38,53,76,73,68,46,92,69,84,76,80,54,69,71,64,73,71,51,74,78,55,69,71,54,51,54,51,50,53,52,50,49,66,67,45,51,85,78,48,84,78,80,86,124